Protein AF-A0A0C2Z8R0-F1 (afdb_monomer)

Structure (mmCIF, N/CA/C/O backbone):
data_AF-A0A0C2Z8R0-F1
#
_entry.id   AF-A0A0C2Z8R0-F1
#
loop_
_atom_site.group_PDB
_atom_site.id
_atom_site.type_symbol
_atom_site.label_atom_id
_atom_site.label_alt_id
_atom_site.label_comp_id
_atom_site.label_asym_id
_atom_site.label_entity_id
_atom_site.label_seq_id
_atom_site.pdbx_PDB_ins_code
_atom_site.Cartn_x
_atom_site.Cartn_y
_atom_site.Cartn_z
_atom_site.occupancy
_atom_site.B_iso_or_equiv
_atom_site.auth_seq_id
_atom_site.auth_comp_id
_atom_site.auth_asym_id
_atom_site.auth_atom_id
_atom_site.pdbx_PDB_model_num
ATOM 1 N N . MET A 1 1 ? -1.001 1.934 20.196 1.00 50.97 1 MET A N 1
ATOM 2 C CA . MET A 1 1 ? -0.716 0.865 19.204 1.00 50.97 1 MET A CA 1
ATOM 3 C C . MET A 1 1 ? -1.867 -0.130 19.032 1.00 50.97 1 MET A C 1
ATOM 5 O O . MET A 1 1 ? -2.121 -0.526 17.905 1.00 50.97 1 MET A O 1
ATOM 9 N N . THR A 1 2 ? -2.599 -0.514 20.084 1.00 59.44 2 THR A N 1
ATOM 10 C CA . THR A 1 2 ? -3.701 -1.502 20.009 1.00 59.44 2 THR A CA 1
ATOM 11 C C . THR A 1 2 ? -4.915 -1.050 19.186 1.00 59.44 2 THR A C 1
ATOM 13 O O . THR A 1 2 ? -5.469 -1.853 18.444 1.00 59.44 2 THR A O 1
ATOM 16 N N . GLN A 1 3 ? -5.297 0.230 19.249 1.00 72.69 3 GLN A N 1
ATOM 17 C CA . GLN A 1 3 ? -6.465 0.750 18.520 1.00 72.69 3 GLN A CA 1
ATOM 18 C C . GLN A 1 3 ? -6.286 0.706 16.990 1.00 72.69 3 GLN A C 1
ATOM 20 O O . GLN A 1 3 ? -7.179 0.262 16.275 1.00 72.69 3 GLN A O 1
ATOM 25 N N . THR A 1 4 ? -5.105 1.077 16.485 1.00 79.44 4 THR A N 1
ATOM 26 C CA . THR A 1 4 ? -4.772 1.027 15.049 1.00 79.44 4 THR A CA 1
ATOM 27 C C . THR A 1 4 ? -4.780 -0.404 14.507 1.00 79.44 4 THR A C 1
ATOM 29 O O . THR A 1 4 ? -5.304 -0.654 13.425 1.00 79.44 4 THR A O 1
ATOM 32 N N . LEU A 1 5 ? -4.251 -1.362 15.281 1.00 85.06 5 LEU A N 1
ATOM 33 C CA . LEU A 1 5 ? -4.310 -2.785 14.931 1.00 85.06 5 LEU A CA 1
ATOM 34 C C . LEU A 1 5 ? -5.747 -3.331 14.944 1.00 85.06 5 LEU A C 1
ATOM 36 O O . LEU A 1 5 ? -6.076 -4.207 14.152 1.00 85.06 5 LEU A O 1
ATOM 40 N N . GLY A 1 6 ? -6.620 -2.811 15.808 1.00 88.44 6 GLY A N 1
ATOM 41 C CA . GLY A 1 6 ? -8.049 -3.128 15.774 1.00 88.44 6 GLY A CA 1
ATOM 42 C C . GLY A 1 6 ? -8.699 -2.688 14.461 1.00 88.44 6 GLY A C 1
ATOM 43 O O . GLY A 1 6 ? -9.315 -3.504 13.779 1.00 88.44 6 GLY A O 1
ATOM 44 N N . HIS A 1 7 ? -8.484 -1.433 14.060 1.00 87.88 7 HIS A N 1
ATOM 45 C CA . HIS A 1 7 ? -9.043 -0.899 12.815 1.00 87.88 7 HIS A CA 1
ATOM 46 C C . HIS A 1 7 ? -8.516 -1.590 11.559 1.00 87.88 7 HIS A C 1
ATOM 48 O O . HIS A 1 7 ? -9.292 -1.854 10.645 1.00 87.88 7 HIS A O 1
ATOM 54 N N . ILE A 1 8 ? -7.225 -1.932 11.488 1.00 90.56 8 ILE A N 1
ATOM 55 C CA . ILE A 1 8 ? -6.726 -2.640 10.303 1.00 90.56 8 ILE A CA 1
ATOM 56 C C . ILE A 1 8 ? -7.351 -4.037 10.182 1.00 90.56 8 ILE A C 1
ATOM 58 O O . ILE A 1 8 ? -7.710 -4.446 9.082 1.00 90.56 8 ILE A O 1
ATOM 62 N N . ARG A 1 9 ? -7.559 -4.745 11.302 1.00 92.44 9 ARG A N 1
ATOM 63 C CA . ARG A 1 9 ? -8.247 -6.049 11.322 1.00 92.44 9 ARG A CA 1
ATOM 64 C C . ARG A 1 9 ? -9.711 -5.923 10.915 1.00 92.44 9 ARG A C 1
ATOM 66 O O . ARG A 1 9 ? -10.205 -6.751 10.156 1.00 92.44 9 ARG A O 1
ATOM 73 N N . GLU A 1 10 ? -10.390 -4.881 11.381 1.00 92.56 10 GLU A N 1
ATOM 74 C CA . GLU A 1 10 ? -11.762 -4.563 10.982 1.00 92.56 10 GLU A CA 1
ATOM 75 C C . GLU A 1 10 ? -11.862 -4.333 9.468 1.00 92.56 10 GLU A C 1
ATOM 77 O O . GLU A 1 10 ? -12.687 -4.953 8.797 1.00 92.56 10 GLU A O 1
ATOM 82 N N . VAL A 1 11 ? -10.961 -3.524 8.906 1.00 93.06 11 VAL A N 1
ATOM 83 C CA . VAL A 1 11 ? -10.893 -3.278 7.461 1.00 93.06 11 VAL A CA 1
ATOM 84 C C . VAL A 1 11 ? -10.591 -4.564 6.690 1.00 93.06 11 VAL A C 1
ATOM 86 O O . VAL A 1 11 ? -11.245 -4.824 5.681 1.00 93.06 11 VAL A O 1
ATOM 89 N N . ILE A 1 12 ? -9.670 -5.411 7.165 1.00 92.69 12 ILE A N 1
ATOM 90 C CA . ILE A 1 12 ? -9.383 -6.716 6.544 1.00 92.69 12 ILE A CA 1
ATOM 91 C C . ILE A 1 12 ? -10.628 -7.612 6.527 1.00 92.69 12 ILE A C 1
ATOM 93 O O . ILE A 1 12 ? -10.909 -8.250 5.515 1.00 92.69 12 ILE A O 1
ATOM 97 N N . CYS A 1 13 ? -11.389 -7.651 7.622 1.00 91.75 13 CYS A N 1
ATOM 98 C CA . CYS A 1 13 ? -12.593 -8.473 7.735 1.00 91.75 13 CYS A CA 1
ATOM 99 C C . CYS A 1 13 ? -13.759 -7.972 6.873 1.00 91.75 13 CYS A C 1
ATOM 101 O O . CYS A 1 13 ? -14.509 -8.796 6.352 1.00 91.75 13 CYS A O 1
ATOM 103 N N . ASN A 1 14 ? -13.904 -6.653 6.725 1.00 92.56 14 ASN A N 1
ATOM 104 C CA . ASN A 1 14 ? -15.041 -6.028 6.043 1.00 92.56 14 ASN A CA 1
ATOM 105 C C . ASN A 1 14 ? -14.791 -5.755 4.549 1.00 92.56 14 ASN A C 1
ATOM 107 O O . ASN A 1 14 ? -15.734 -5.497 3.801 1.00 92.56 14 ASN A O 1
ATOM 111 N N . THR A 1 15 ? -13.539 -5.817 4.085 1.00 91.56 15 THR A N 1
ATOM 112 C CA . THR A 1 15 ? -13.207 -5.608 2.670 1.00 91.56 15 THR A CA 1
ATOM 113 C C . THR A 1 15 ? -13.468 -6.878 1.868 1.00 91.56 15 THR A C 1
ATOM 115 O O . THR A 1 15 ? -12.802 -7.897 2.048 1.00 91.56 15 THR A O 1
ATOM 118 N N . SER A 1 16 ? -14.409 -6.805 0.927 1.00 90.38 16 SER A N 1
ATOM 119 C CA . SER A 1 16 ? -14.619 -7.868 -0.058 1.00 90.38 16 SER A CA 1
ATOM 120 C C . SER A 1 16 ? -13.536 -7.811 -1.132 1.00 90.38 16 SER A C 1
ATOM 122 O O . SER A 1 16 ? -13.328 -6.768 -1.750 1.00 90.38 16 SER A O 1
ATOM 124 N N . THR A 1 17 ? -12.859 -8.932 -1.374 1.00 89.62 17 THR A N 1
ATOM 125 C CA . THR A 1 17 ? -11.798 -9.029 -2.380 1.00 89.62 17 THR A CA 1
ATOM 126 C C . THR A 1 17 ? -12.167 -10.026 -3.479 1.00 89.62 17 THR A C 1
ATOM 128 O O . THR A 1 17 ? -12.846 -11.018 -3.207 1.00 89.62 17 THR A O 1
ATOM 131 N N . PRO A 1 18 ? -11.711 -9.816 -4.725 1.00 89.56 18 PRO A N 1
ATOM 132 C CA . PRO A 1 18 ? -11.842 -10.816 -5.782 1.00 89.56 18 PRO A CA 1
ATOM 133 C C . PRO A 1 18 ? -11.145 -12.135 -5.420 1.00 89.56 18 PRO A C 1
ATOM 135 O O . PRO A 1 18 ? -10.191 -12.142 -4.646 1.00 89.56 18 PRO A O 1
ATOM 138 N N . SER A 1 19 ? -11.550 -13.246 -6.041 1.00 87.81 19 SER A N 1
ATOM 139 C CA . SER A 1 19 ? -10.983 -14.581 -5.769 1.00 87.81 19 SER A CA 1
ATOM 140 C C . SER A 1 19 ? -9.490 -14.715 -6.091 1.00 87.81 19 SER A C 1
ATOM 142 O O . SER A 1 19 ? -8.804 -15.542 -5.500 1.00 87.81 19 SER A O 1
ATOM 144 N N . TRP A 1 20 ? -8.979 -13.905 -7.019 1.00 85.31 20 TRP A N 1
ATOM 145 C CA . TRP A 1 20 ? -7.565 -13.862 -7.400 1.00 85.31 20 TRP A CA 1
ATOM 146 C C . TRP A 1 20 ? -6.714 -12.977 -6.481 1.00 85.31 20 TRP A C 1
ATOM 148 O O . TRP A 1 20 ? -5.494 -12.914 -6.639 1.00 85.31 20 TRP A O 1
ATOM 158 N N . PHE A 1 21 ? -7.340 -12.248 -5.556 1.00 84.38 21 PHE A N 1
ATOM 159 C CA . PHE A 1 21 ? -6.640 -11.362 -4.644 1.00 84.38 21 PHE A CA 1
ATOM 160 C C . PHE A 1 21 ? -6.197 -12.135 -3.401 1.00 84.38 21 PHE A C 1
ATOM 162 O O . PHE A 1 21 ? -6.998 -12.800 -2.746 1.00 84.38 21 PHE A O 1
ATOM 169 N N . MET A 1 22 ? -4.907 -12.047 -3.079 1.00 79.00 22 MET A N 1
ATOM 170 C CA . MET A 1 22 ? -4.324 -12.773 -1.952 1.00 79.00 22 MET A CA 1
ATOM 171 C C . MET A 1 22 ? -4.904 -12.278 -0.626 1.00 79.00 22 MET A C 1
ATOM 173 O O . MET A 1 22 ? -4.915 -11.075 -0.355 1.00 79.00 22 MET A O 1
ATOM 177 N N . SER A 1 23 ? -5.371 -13.221 0.192 1.00 76.94 23 SER A N 1
ATOM 178 C CA . SER A 1 23 ? -5.956 -12.937 1.500 1.00 76.94 23 SER A CA 1
ATOM 179 C C . SER A 1 23 ? -4.864 -12.623 2.519 1.00 76.94 23 SER A C 1
ATOM 181 O O . SER A 1 23 ? -3.875 -13.342 2.612 1.00 76.94 23 SER A O 1
ATOM 183 N N . VAL A 1 24 ? -5.057 -11.553 3.288 1.00 86.81 24 VAL A N 1
ATOM 184 C CA . VAL A 1 24 ? -4.230 -11.224 4.455 1.00 86.81 24 VAL A CA 1
ATOM 185 C C . VAL A 1 24 ? -4.872 -11.850 5.701 1.00 86.81 24 VAL A C 1
ATOM 187 O O . VAL A 1 24 ? -6.103 -11.817 5.817 1.00 86.81 24 VAL A O 1
ATOM 190 N N . PRO A 1 25 ? -4.092 -12.388 6.661 1.00 88.88 25 PRO A N 1
ATOM 191 C CA . PRO A 1 25 ? -4.639 -12.940 7.897 1.00 88.88 25 PRO A CA 1
ATOM 192 C C . PRO A 1 25 ? -5.544 -11.944 8.635 1.00 88.88 25 PRO A C 1
ATOM 194 O O . PRO A 1 25 ? -5.134 -10.833 8.974 1.00 88.88 25 PRO A O 1
ATOM 197 N N . LYS A 1 26 ? -6.780 -12.357 8.941 1.00 89.19 26 LYS A N 1
ATOM 198 C CA . LYS A 1 26 ? -7.769 -11.524 9.658 1.00 89.19 26 LYS A CA 1
ATOM 199 C C . LYS A 1 26 ? -7.316 -11.138 11.068 1.00 89.19 26 LYS A C 1
ATOM 201 O O . LYS A 1 26 ? -7.692 -10.092 11.584 1.00 89.19 26 LYS A O 1
ATOM 206 N N . ASN A 1 27 ? -6.482 -11.970 11.682 1.00 87.62 27 ASN A N 1
ATOM 207 C CA . ASN A 1 27 ? -5.839 -11.732 12.970 1.00 87.62 27 ASN A CA 1
ATOM 208 C C . ASN A 1 27 ? -4.457 -11.067 12.820 1.00 87.62 27 ASN A C 1
ATOM 210 O O . ASN A 1 27 ? -3.587 -11.279 13.659 1.00 87.62 27 ASN A O 1
ATOM 214 N N . PHE A 1 28 ? -4.242 -10.263 11.771 1.00 87.88 28 PHE A N 1
ATOM 215 C CA . PHE A 1 28 ? -2.988 -9.551 11.500 1.00 87.88 28 PHE A CA 1
ATOM 216 C C . PHE A 1 28 ? -2.319 -8.991 12.770 1.00 87.88 28 PHE A C 1
ATOM 218 O O . PHE A 1 28 ? -2.957 -8.305 13.575 1.00 87.88 28 PHE A O 1
ATOM 225 N N . GLY A 1 29 ? -1.030 -9.283 12.960 1.00 84.75 29 GLY A N 1
ATOM 226 C CA . GLY A 1 29 ? -0.251 -8.847 14.125 1.00 84.75 29 GLY A CA 1
ATOM 227 C C . GLY A 1 29 ? -0.446 -9.687 15.395 1.00 84.75 29 GLY A C 1
ATOM 228 O O . GLY A 1 29 ? 0.122 -9.348 16.427 1.00 84.75 29 GLY A O 1
ATOM 229 N N . ASP A 1 30 ? -1.250 -10.751 15.348 1.00 86.44 30 ASP A N 1
ATOM 230 C CA . ASP A 1 30 ? -1.279 -11.794 16.378 1.00 86.44 30 ASP A CA 1
ATOM 231 C C . ASP A 1 30 ? -0.162 -12.819 16.118 1.00 86.44 30 ASP A C 1
ATOM 233 O O . ASP A 1 30 ? 0.125 -13.148 14.967 1.00 86.44 30 ASP A O 1
ATOM 237 N N . GLN A 1 31 ? 0.439 -13.370 17.174 1.00 83.81 31 GLN A N 1
ATOM 238 C CA . GLN A 1 31 ? 1.424 -14.447 17.064 1.00 83.81 31 GLN A CA 1
ATOM 239 C C . GLN A 1 31 ? 0.843 -15.662 16.321 1.00 83.81 31 GLN A C 1
ATOM 241 O O . GLN A 1 31 ? 1.549 -16.310 15.547 1.00 83.81 31 GLN A O 1
ATOM 246 N N . ALA A 1 32 ? -0.457 -15.931 16.491 1.00 85.00 32 ALA A N 1
ATOM 247 C CA . ALA A 1 32 ? -1.158 -17.008 15.793 1.00 85.00 32 ALA A CA 1
ATOM 248 C C . ALA A 1 32 ? -1.300 -16.783 14.273 1.00 85.00 32 ALA A C 1
ATOM 250 O O . ALA A 1 32 ? -1.577 -17.733 13.545 1.00 85.00 32 ALA A O 1
ATOM 251 N N . ALA A 1 33 ? -1.125 -15.552 13.774 1.00 82.38 33 ALA A N 1
ATOM 252 C CA . ALA A 1 33 ? -1.174 -15.248 12.340 1.00 82.38 33 ALA A CA 1
ATOM 253 C C . ALA A 1 33 ? 0.091 -15.705 11.589 1.00 82.38 33 ALA A C 1
ATOM 255 O O . ALA A 1 33 ? 0.092 -15.749 10.360 1.00 82.38 33 ALA A O 1
ATOM 256 N N . GLY A 1 34 ? 1.160 -16.055 12.314 1.00 84.62 34 GLY A N 1
ATOM 257 C CA . GLY A 1 34 ? 2.442 -16.422 11.725 1.00 84.62 34 GLY A CA 1
ATOM 258 C C . GLY A 1 34 ? 3.160 -15.239 11.065 1.00 84.62 34 GLY A C 1
ATOM 259 O O . GLY A 1 34 ? 2.920 -14.072 11.381 1.00 84.62 34 GLY A O 1
ATOM 260 N N . THR A 1 35 ? 4.095 -15.543 10.163 1.00 86.19 35 THR A N 1
ATOM 261 C CA . THR A 1 35 ? 4.889 -14.534 9.448 1.00 86.19 35 THR A CA 1
ATOM 262 C C . THR A 1 35 ? 4.199 -14.100 8.159 1.00 86.19 35 THR A C 1
ATOM 264 O O . THR A 1 35 ? 3.891 -14.934 7.311 1.00 86.19 35 THR A O 1
ATOM 267 N N . ILE A 1 36 ? 4.043 -12.7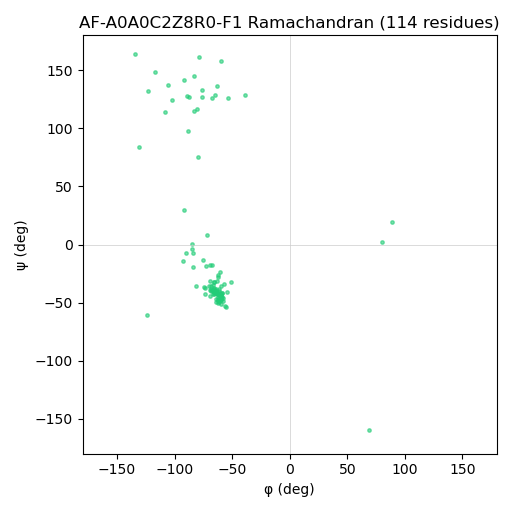85 7.990 1.00 87.25 36 ILE A N 1
ATOM 268 C CA . ILE A 1 36 ? 3.499 -12.167 6.776 1.00 87.25 36 ILE A CA 1
ATOM 269 C C . ILE A 1 36 ? 4.470 -12.372 5.604 1.00 87.25 36 ILE A C 1
ATOM 271 O O . ILE A 1 36 ? 5.645 -11.995 5.681 1.00 87.25 36 ILE A O 1
ATOM 275 N N . LYS A 1 37 ? 3.971 -12.931 4.503 1.00 87.44 37 LYS A N 1
ATOM 276 C CA . LYS A 1 37 ? 4.710 -13.119 3.250 1.00 87.44 37 LYS A CA 1
ATOM 277 C C . LYS A 1 37 ? 4.792 -11.821 2.446 1.00 87.44 37 LYS A C 1
ATOM 279 O O . LYS A 1 37 ? 4.033 -10.880 2.648 1.00 87.44 37 LYS A O 1
ATOM 284 N N . ALA A 1 38 ? 5.733 -11.751 1.507 1.00 84.88 38 ALA A N 1
ATOM 285 C CA . ALA A 1 38 ? 5.978 -10.534 0.727 1.00 84.88 38 ALA A CA 1
ATOM 286 C C . ALA A 1 38 ? 4.753 -10.064 -0.084 1.00 84.88 38 ALA A C 1
ATOM 288 O O . ALA A 1 38 ? 4.511 -8.866 -0.229 1.00 84.88 38 ALA A O 1
ATOM 289 N N . ASP A 1 39 ? 3.962 -10.996 -0.608 1.00 84.56 39 ASP A N 1
ATOM 290 C CA . ASP A 1 39 ? 2.730 -10.701 -1.333 1.00 84.56 39 ASP A CA 1
ATOM 291 C C . ASP A 1 39 ? 1.596 -10.242 -0.404 1.00 84.56 39 ASP A C 1
ATOM 293 O O . ASP A 1 39 ? 0.870 -9.314 -0.758 1.00 84.56 39 ASP A O 1
ATOM 297 N N . GLU A 1 40 ? 1.494 -10.818 0.796 1.00 89.31 40 GLU A N 1
ATOM 298 C CA . GLU A 1 40 ? 0.587 -10.360 1.854 1.00 89.31 40 GLU A CA 1
ATOM 299 C C . GLU A 1 40 ? 0.957 -8.946 2.325 1.00 89.31 40 GL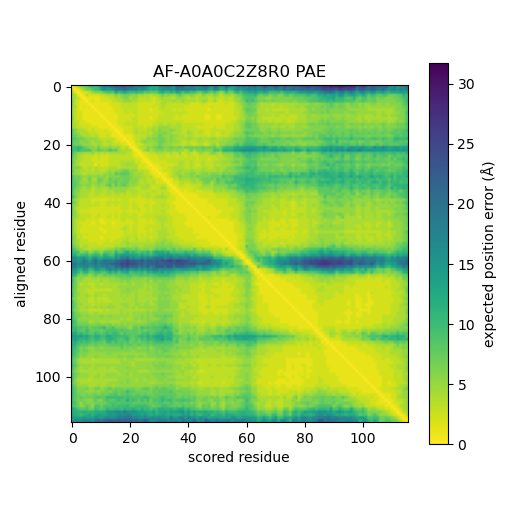U A C 1
ATOM 301 O O . GLU A 1 40 ? 0.074 -8.101 2.463 1.00 89.31 40 GLU A O 1
ATOM 306 N N . TRP A 1 41 ? 2.253 -8.638 2.477 1.00 86.38 41 TRP A N 1
ATOM 307 C CA . TRP A 1 41 ? 2.739 -7.278 2.745 1.00 86.38 41 TRP A CA 1
ATOM 308 C C . TRP A 1 41 ? 2.323 -6.301 1.653 1.00 86.38 41 TRP A C 1
ATOM 310 O O . TRP A 1 41 ? 1.843 -5.205 1.945 1.00 86.38 41 TRP A O 1
ATOM 320 N N . ARG A 1 42 ? 2.471 -6.697 0.385 1.00 85.38 42 ARG A N 1
ATOM 321 C CA . ARG A 1 42 ? 2.049 -5.871 -0.746 1.00 85.38 42 ARG A CA 1
ATOM 322 C C . ARG A 1 42 ? 0.545 -5.607 -0.692 1.00 85.38 42 ARG A C 1
ATOM 324 O O . ARG A 1 42 ? 0.143 -4.454 -0.829 1.00 85.38 42 ARG A O 1
ATOM 331 N N . SER A 1 43 ? -0.283 -6.628 -0.470 1.00 89.31 43 SER A N 1
ATOM 332 C CA . SER A 1 43 ? -1.737 -6.463 -0.320 1.00 89.31 43 SER A CA 1
ATOM 333 C C . 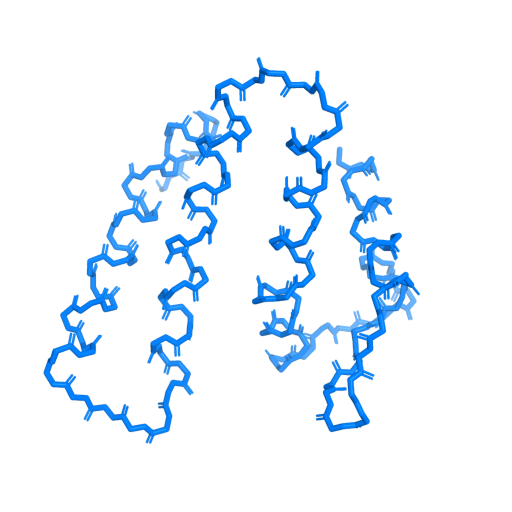SER A 1 43 ? -2.094 -5.555 0.861 1.00 89.31 43 SER A C 1
ATOM 335 O O . SER A 1 43 ? -2.903 -4.640 0.712 1.00 89.31 43 SER A O 1
ATOM 337 N N . LEU A 1 44 ? -1.451 -5.754 2.014 1.00 89.38 44 LEU A N 1
ATOM 338 C CA . LEU A 1 44 ? -1.632 -4.933 3.210 1.00 89.38 44 LEU A CA 1
ATOM 339 C C . LEU A 1 44 ? -1.361 -3.452 2.930 1.00 89.38 44 LEU A C 1
ATOM 341 O O . LEU A 1 44 ? -2.219 -2.611 3.191 1.00 89.38 44 LEU A O 1
ATOM 345 N N . ILE A 1 45 ? -0.197 -3.147 2.355 1.00 86.62 45 ILE A N 1
ATOM 346 C CA . ILE A 1 45 ? 0.247 -1.773 2.104 1.00 86.62 45 ILE A CA 1
ATOM 347 C C . ILE A 1 45 ? -0.593 -1.102 1.019 1.00 86.62 45 ILE A C 1
ATOM 349 O O . ILE A 1 45 ? -0.996 0.042 1.186 1.00 86.62 45 ILE A O 1
ATOM 353 N N . THR A 1 46 ? -0.870 -1.795 -0.086 1.00 87.88 46 THR A N 1
ATOM 354 C CA . THR A 1 46 ? -1.509 -1.180 -1.262 1.00 87.88 46 THR A CA 1
ATOM 355 C C . THR A 1 46 ? -3.033 -1.098 -1.191 1.00 87.88 46 THR A C 1
ATOM 357 O O . THR A 1 46 ? -3.613 -0.302 -1.923 1.00 87.88 46 THR A O 1
ATOM 360 N N . VAL A 1 47 ? -3.688 -1.891 -0.333 1.00 89.81 47 VAL A N 1
ATOM 361 C CA . VAL A 1 47 ? -5.160 -1.963 -0.266 1.00 89.81 47 VAL A CA 1
ATOM 362 C C . VAL A 1 47 ? -5.675 -1.657 1.135 1.00 89.81 47 VAL A C 1
ATOM 364 O O . VAL A 1 47 ? -6.404 -0.688 1.325 1.00 89.81 47 VAL A O 1
ATOM 367 N N . TYR A 1 48 ? -5.291 -2.447 2.136 1.00 91.94 48 TYR A N 1
ATOM 368 C CA . TYR A 1 48 ? -5.928 -2.369 3.454 1.00 91.94 48 TYR A CA 1
ATOM 369 C C . TYR A 1 48 ? -5.519 -1.120 4.251 1.00 91.94 48 TYR A C 1
ATOM 371 O O . TYR A 1 48 ? -6.377 -0.462 4.840 1.00 91.94 48 TYR A O 1
ATOM 379 N N . ILE A 1 49 ? -4.233 -0.751 4.243 1.00 89.69 49 ILE A N 1
ATOM 380 C CA . ILE A 1 49 ? -3.739 0.460 4.918 1.00 89.69 49 ILE A CA 1
ATOM 381 C C . ILE A 1 49 ? -4.400 1.741 4.373 1.00 89.69 49 ILE A C 1
ATOM 383 O O . ILE A 1 49 ? -4.919 2.508 5.187 1.00 89.69 49 ILE A O 1
ATOM 387 N N . PRO A 1 50 ? -4.447 2.006 3.052 1.00 89.75 50 PRO A N 1
ATOM 388 C CA . PRO A 1 50 ? -5.096 3.213 2.544 1.00 89.75 50 PRO A CA 1
ATOM 389 C C . PRO A 1 50 ? -6.604 3.238 2.827 1.00 89.75 50 PRO A C 1
ATOM 391 O O . PRO A 1 50 ? -7.107 4.288 3.216 1.00 89.75 50 PRO A O 1
ATOM 394 N N . ILE A 1 51 ? -7.321 2.107 2.737 1.00 91.00 51 ILE A N 1
ATOM 395 C CA . ILE A 1 51 ? -8.750 2.047 3.113 1.00 91.00 51 ILE A CA 1
ATOM 396 C C . ILE A 1 51 ? -8.943 2.432 4.585 1.00 91.00 51 ILE A C 1
ATOM 398 O O . ILE A 1 51 ? -9.815 3.242 4.904 1.00 91.00 51 ILE A O 1
ATOM 402 N N . MET A 1 52 ? -8.113 1.896 5.482 1.00 90.69 52 MET A N 1
ATOM 403 C CA . MET A 1 52 ? -8.143 2.236 6.905 1.00 90.69 52 MET A CA 1
ATOM 404 C C . MET A 1 52 ? -7.867 3.728 7.139 1.00 90.69 52 MET A C 1
ATOM 406 O O . MET A 1 52 ? -8.614 4.372 7.873 1.00 90.69 52 MET A O 1
ATOM 410 N N . LEU A 1 53 ? -6.831 4.296 6.513 1.00 88.31 53 LEU A N 1
ATOM 411 C CA . LEU A 1 53 ? -6.490 5.716 6.672 1.00 88.31 53 LEU A CA 1
ATOM 412 C C . LEU A 1 53 ? -7.594 6.640 6.142 1.00 88.31 53 LEU A C 1
ATOM 414 O O . LEU A 1 53 ? -7.928 7.626 6.795 1.00 88.31 53 LEU A O 1
ATOM 418 N N . ILE A 1 54 ? -8.189 6.307 4.993 1.00 88.69 54 ILE A N 1
ATOM 419 C CA . ILE A 1 54 ? -9.314 7.055 4.417 1.00 88.69 54 ILE A CA 1
ATOM 420 C C . ILE A 1 54 ? -10.543 6.964 5.326 1.00 88.69 54 ILE A C 1
ATOM 422 O O . ILE A 1 54 ? -11.203 7.974 5.552 1.00 88.69 54 ILE A O 1
ATOM 426 N N . SER A 1 55 ? -10.826 5.785 5.886 1.00 87.62 55 SER A N 1
ATOM 427 C CA . SER A 1 55 ? -11.942 5.590 6.823 1.00 87.62 55 SER A CA 1
ATOM 428 C C . SER A 1 55 ? -11.755 6.422 8.093 1.00 87.62 55 SER A C 1
ATOM 430 O O . SER A 1 55 ? -12.696 7.061 8.556 1.00 87.62 55 SER A O 1
ATOM 432 N N . LEU A 1 56 ? -10.525 6.481 8.615 1.00 83.88 56 LEU A N 1
ATOM 433 C CA . LEU A 1 56 ? -10.191 7.287 9.788 1.00 83.88 56 LEU A CA 1
ATOM 434 C C . LEU A 1 56 ? -10.299 8.792 9.504 1.00 83.88 56 LEU A C 1
ATOM 436 O O . LEU A 1 56 ? -10.786 9.534 10.350 1.00 83.88 56 LEU A O 1
ATOM 440 N N . TRP A 1 57 ? -9.887 9.237 8.314 1.00 80.75 57 TRP A N 1
ATOM 441 C CA . TRP A 1 57 ? -10.026 10.631 7.885 1.00 80.75 57 TRP A CA 1
ATOM 442 C C . TRP A 1 57 ? -11.493 11.034 7.650 1.00 80.75 57 TRP A C 1
ATOM 444 O O . TRP A 1 57 ? -11.908 12.126 8.034 1.00 80.75 57 TRP A O 1
ATOM 454 N N . GLY A 1 58 ? -12.296 10.149 7.051 1.00 77.12 58 GLY A N 1
ATOM 455 C CA . GLY A 1 58 ? -13.712 10.383 6.751 1.00 77.12 58 GLY A CA 1
ATOM 456 C C . GLY A 1 58 ? -14.639 10.353 7.973 1.00 77.12 58 GLY A C 1
ATOM 457 O O . GLY A 1 58 ? -15.730 10.914 7.914 1.00 77.12 58 GLY A O 1
ATOM 458 N N . ALA A 1 59 ? -14.205 9.766 9.093 1.00 75.31 59 ALA A N 1
ATOM 459 C CA . ALA A 1 59 ? -14.976 9.665 10.338 1.00 75.31 59 ALA A CA 1
ATOM 460 C C . ALA A 1 59 ? -15.134 10.997 11.108 1.00 75.31 59 ALA A C 1
ATOM 462 O O . ALA A 1 59 ? -15.652 11.009 12.224 1.00 75.31 59 ALA A O 1
ATOM 463 N N . GLY A 1 60 ? -14.721 12.126 10.523 1.00 62.25 60 GLY A N 1
ATOM 464 C CA . GLY A 1 60 ? -14.998 13.457 11.064 1.00 62.25 60 GLY A CA 1
ATOM 465 C C . GLY A 1 60 ? -13.961 13.982 12.053 1.00 62.25 60 GLY A C 1
ATOM 466 O O . GLY A 1 60 ? -14.264 14.917 12.785 1.00 62.25 60 GLY A O 1
ATOM 467 N N . THR A 1 61 ? -12.744 13.434 12.073 1.00 57.50 61 THR A N 1
ATOM 468 C CA . THR A 1 61 ? -11.580 14.046 12.730 1.00 57.50 61 THR A CA 1
ATOM 469 C C . THR A 1 61 ? -10.884 14.979 11.729 1.00 57.50 61 THR A C 1
ATOM 471 O O . THR A 1 61 ? -10.095 14.523 10.897 1.00 57.50 61 THR A O 1
ATOM 474 N N . PRO A 1 62 ? -11.134 16.306 11.751 1.00 54.28 62 PRO A N 1
ATOM 475 C CA . PRO A 1 62 ? -10.447 17.244 10.880 1.00 54.28 62 PRO A CA 1
ATOM 476 C C . PRO A 1 62 ? -9.078 17.505 11.504 1.00 54.28 62 PRO A C 1
ATOM 478 O O . PRO A 1 62 ? -8.840 18.522 12.148 1.00 54.28 62 PRO A O 1
ATOM 481 N N . GLN A 1 63 ? -8.184 16.534 11.367 1.00 64.88 63 GLN A N 1
ATOM 482 C CA . GLN A 1 63 ? -6.823 16.642 11.851 1.00 64.88 63 GLN A CA 1
ATOM 483 C C . GLN A 1 63 ? -5.917 16.782 10.633 1.00 64.88 63 GLN A C 1
ATOM 485 O O . GLN A 1 63 ? -5.815 15.866 9.813 1.00 64.88 63 GLN A O 1
ATOM 490 N N . ALA A 1 64 ? -5.282 17.948 10.489 1.00 65.25 64 ALA A N 1
ATOM 491 C CA . ALA A 1 64 ? -4.300 18.200 9.433 1.00 65.25 64 ALA A CA 1
ATOM 492 C C . ALA A 1 64 ? -3.228 17.090 9.388 1.00 65.25 64 ALA A C 1
ATOM 494 O O . ALA A 1 64 ? -2.799 16.683 8.307 1.00 65.25 64 ALA A O 1
ATOM 495 N N . ASP A 1 65 ? -2.907 16.526 10.555 1.00 78.88 65 ASP A N 1
ATOM 496 C CA . ASP A 1 65 ? -1.974 15.416 10.734 1.00 78.88 65 ASP A CA 1
ATOM 497 C C . ASP A 1 65 ? -2.417 14.139 10.001 1.00 78.88 65 ASP A C 1
ATOM 499 O O . ASP A 1 65 ? -1.592 13.481 9.375 1.00 78.88 65 ASP A O 1
ATOM 503 N N . LEU A 1 66 ? -3.714 13.798 9.994 1.00 80.69 66 LEU A N 1
ATOM 504 C CA . LEU A 1 66 ? -4.215 12.598 9.305 1.00 80.69 66 LEU A CA 1
ATOM 505 C C . LEU A 1 66 ? -4.121 12.730 7.788 1.00 80.69 66 LEU A C 1
ATOM 507 O O . LEU A 1 66 ? -3.754 11.774 7.107 1.00 80.69 66 LEU A O 1
ATOM 511 N N . LYS A 1 67 ? -4.405 13.922 7.254 1.00 84.25 67 LYS A N 1
ATOM 512 C CA . LYS A 1 67 ? -4.234 14.200 5.824 1.00 84.25 67 LYS A CA 1
ATOM 513 C C . LYS A 1 67 ? -2.759 14.125 5.426 1.00 84.25 67 LYS A C 1
ATOM 515 O O . LYS A 1 67 ? -2.443 13.589 4.367 1.00 84.25 67 LYS A O 1
ATOM 520 N N . LEU A 1 68 ? -1.860 14.627 6.275 1.00 87.62 68 LEU A N 1
ATOM 521 C CA . LEU A 1 68 ? -0.418 14.528 6.061 1.00 87.62 68 LEU A CA 1
ATOM 522 C C . LEU A 1 68 ? 0.054 13.063 6.083 1.00 87.62 68 LEU A C 1
ATOM 524 O O . LEU A 1 68 ? 0.752 12.641 5.163 1.00 87.62 68 LEU A O 1
ATOM 528 N N . ILE A 1 69 ? -0.380 12.275 7.075 1.00 88.69 69 ILE A N 1
ATOM 529 C CA . ILE A 1 69 ? -0.105 10.830 7.170 1.00 88.69 69 ILE A CA 1
ATOM 530 C C . ILE A 1 69 ? -0.622 10.099 5.928 1.00 88.69 69 ILE A C 1
ATOM 532 O O . ILE A 1 69 ? 0.100 9.287 5.348 1.00 88.69 69 ILE A O 1
ATOM 536 N N . LEU A 1 70 ? -1.853 10.390 5.496 1.00 89.44 70 LEU A N 1
ATOM 537 C CA . LEU A 1 70 ? -2.457 9.777 4.316 1.00 89.44 70 LEU A CA 1
ATOM 538 C C . LEU A 1 70 ? -1.658 10.103 3.051 1.00 89.44 70 LEU A C 1
ATOM 540 O O . LEU A 1 70 ? -1.299 9.184 2.323 1.00 89.44 70 LEU A O 1
ATOM 544 N N . ASN A 1 71 ? -1.322 11.374 2.819 1.00 91.19 71 ASN A N 1
ATOM 545 C CA . ASN A 1 71 ? -0.528 11.783 1.658 1.00 91.19 71 ASN A CA 1
ATOM 546 C C . ASN A 1 71 ? 0.846 11.100 1.649 1.00 91.19 71 ASN A C 1
ATOM 548 O O . ASN A 1 71 ? 1.232 10.511 0.643 1.00 91.19 71 ASN A O 1
ATOM 552 N N . ASN A 1 72 ? 1.538 11.094 2.790 1.00 92.69 72 ASN A N 1
ATOM 553 C CA . ASN A 1 72 ? 2.828 10.424 2.923 1.00 92.69 72 ASN A CA 1
ATOM 554 C C . ASN A 1 72 ? 2.718 8.910 2.667 1.00 92.69 72 ASN A C 1
ATOM 556 O O . ASN A 1 72 ? 3.5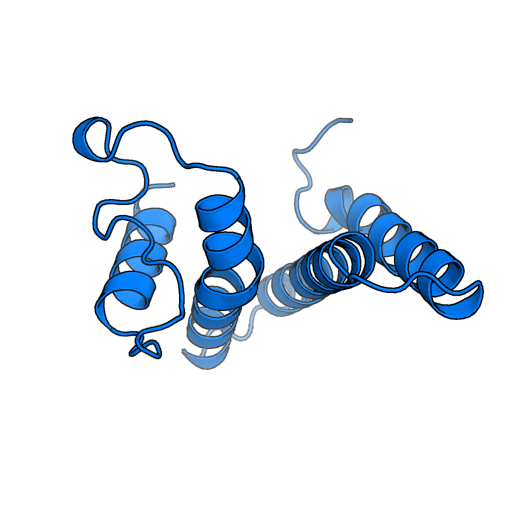79 8.304 2.034 1.00 92.69 72 ASN A O 1
ATOM 560 N N . THR A 1 73 ? 1.626 8.288 3.117 1.00 91.69 73 THR A N 1
ATOM 561 C CA . THR A 1 73 ? 1.368 6.866 2.860 1.00 91.69 73 THR A CA 1
ATOM 562 C C . THR A 1 73 ? 1.087 6.604 1.379 1.00 91.69 73 THR A C 1
ATOM 564 O O . THR A 1 73 ? 1.554 5.605 0.834 1.00 91.69 73 THR A O 1
ATOM 567 N N . MET A 1 74 ? 0.372 7.503 0.696 1.00 93.50 74 MET A N 1
ATOM 568 C CA . MET A 1 74 ? 0.107 7.396 -0.742 1.00 93.50 74 MET A CA 1
ATOM 569 C C . MET A 1 74 ? 1.380 7.532 -1.587 1.00 93.50 74 MET A C 1
ATOM 571 O O . MET A 1 74 ? 1.496 6.847 -2.606 1.00 93.50 74 MET A O 1
ATOM 575 N N . ASP A 1 75 ? 2.362 8.324 -1.147 1.00 94.50 75 ASP A N 1
ATOM 576 C CA . ASP A 1 75 ? 3.688 8.375 -1.777 1.00 94.50 75 ASP A CA 1
ATOM 577 C C . ASP A 1 75 ? 4.405 7.018 -1.685 1.00 94.50 75 ASP A C 1
ATOM 579 O O . ASP A 1 75 ? 4.907 6.508 -2.691 1.00 94.50 75 ASP A O 1
ATOM 583 N N . LEU A 1 76 ? 4.383 6.371 -0.512 1.00 92.56 76 LEU A N 1
ATOM 584 C CA . LEU A 1 76 ? 4.941 5.025 -0.335 1.00 92.56 76 LEU A CA 1
ATOM 585 C C . LEU A 1 76 ? 4.222 3.988 -1.209 1.00 92.56 76 LEU A C 1
ATOM 587 O O . LEU A 1 76 ? 4.875 3.192 -1.883 1.00 92.56 76 LEU A O 1
ATOM 591 N N . ILE A 1 77 ? 2.887 3.997 -1.225 1.00 92.38 77 ILE A N 1
ATOM 592 C CA . ILE A 1 77 ? 2.085 3.073 -2.043 1.00 92.38 77 ILE A CA 1
ATOM 593 C C . ILE A 1 77 ? 2.416 3.247 -3.525 1.00 92.38 77 ILE A C 1
ATOM 595 O O . ILE A 1 77 ? 2.596 2.256 -4.233 1.00 92.38 77 ILE A O 1
ATOM 599 N N . SER A 1 78 ? 2.541 4.492 -3.986 1.00 93.00 78 SER A N 1
ATOM 600 C CA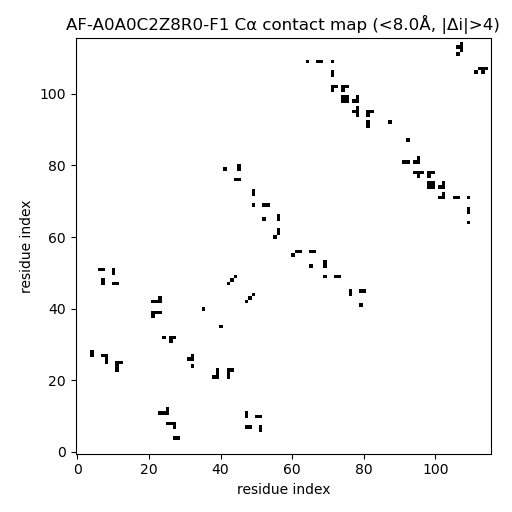 . SER A 1 78 ? 2.898 4.806 -5.371 1.00 93.00 78 SER A CA 1
ATOM 601 C C . SER A 1 78 ? 4.295 4.289 -5.715 1.00 93.00 78 SER A C 1
ATOM 603 O O . SER A 1 78 ? 4.478 3.661 -6.759 1.00 93.00 78 SER A O 1
ATOM 605 N N . ALA A 1 79 ? 5.266 4.458 -4.813 1.00 92.31 79 ALA A N 1
ATOM 606 C CA . ALA A 1 79 ? 6.602 3.894 -4.977 1.00 92.31 79 ALA A CA 1
ATOM 607 C C . ALA A 1 79 ? 6.566 2.355 -5.055 1.00 92.31 79 ALA A C 1
ATOM 609 O O . ALA A 1 79 ? 7.134 1.772 -5.978 1.00 92.31 79 ALA A O 1
ATOM 610 N N . VAL A 1 80 ? 5.851 1.682 -4.148 1.00 88.75 80 VAL A N 1
ATOM 611 C CA . VAL A 1 80 ? 5.705 0.214 -4.156 1.00 88.75 80 VAL A CA 1
ATOM 612 C C . VAL A 1 80 ? 5.036 -0.266 -5.444 1.00 88.75 80 VAL A C 1
ATOM 614 O O . VAL A 1 80 ? 5.508 -1.212 -6.071 1.00 88.75 80 VAL A O 1
ATOM 617 N N . TYR A 1 81 ? 3.968 0.401 -5.882 1.00 89.75 81 TYR A N 1
ATOM 618 C CA . TYR A 1 81 ? 3.267 0.065 -7.118 1.00 89.75 81 TYR A CA 1
ATOM 619 C C . TYR A 1 81 ? 4.186 0.165 -8.344 1.00 89.75 81 TYR A C 1
ATOM 621 O O . TYR A 1 81 ? 4.222 -0.750 -9.169 1.00 89.75 81 TYR A O 1
ATOM 629 N N . LEU A 1 82 ? 4.971 1.242 -8.439 1.00 91.75 82 LEU A N 1
ATOM 630 C CA . LEU A 1 82 ? 5.933 1.438 -9.523 1.00 91.75 82 LEU A CA 1
ATOM 631 C C . LEU A 1 82 ? 7.068 0.407 -9.478 1.00 91.75 82 LEU A C 1
ATOM 633 O O . LEU A 1 82 ? 7.428 -0.135 -10.522 1.00 91.75 82 LEU A O 1
ATOM 637 N N . ALA A 1 83 ? 7.588 0.085 -8.292 1.00 88.88 83 ALA A N 1
ATOM 638 C CA . ALA A 1 83 ? 8.642 -0.914 -8.115 1.00 88.88 83 ALA A CA 1
ATOM 639 C C . ALA A 1 83 ? 8.178 -2.341 -8.449 1.00 88.88 83 ALA A C 1
ATOM 641 O O . ALA A 1 83 ? 8.947 -3.130 -8.993 1.00 88.88 83 ALA A O 1
ATOM 642 N N . CYS A 1 84 ? 6.920 -2.676 -8.154 1.00 84.88 84 CYS A N 1
ATOM 643 C CA . CYS A 1 84 ? 6.334 -3.986 -8.445 1.00 84.88 84 CYS A CA 1
ATOM 644 C C . CYS A 1 84 ? 5.783 -4.118 -9.876 1.00 84.88 84 CYS A C 1
ATOM 646 O O . CYS A 1 84 ? 5.242 -5.169 -10.233 1.00 84.88 84 CYS A O 1
ATOM 648 N N . SER A 1 85 ? 5.883 -3.075 -10.703 1.00 87.31 85 SER A N 1
ATOM 649 C CA . SER A 1 85 ? 5.437 -3.123 -12.094 1.00 87.31 85 SER A CA 1
ATOM 650 C C . SER A 1 85 ? 6.240 -4.148 -12.904 1.00 87.31 85 SER A C 1
ATOM 652 O O . SER A 1 85 ? 7.466 -4.177 -12.865 1.00 87.31 85 SER A O 1
ATOM 654 N N . ARG A 1 86 ? 5.549 -4.945 -13.730 1.00 86.50 86 ARG A N 1
ATOM 655 C CA . ARG A 1 86 ? 6.180 -5.935 -14.629 1.00 86.50 86 ARG A CA 1
ATOM 656 C C . ARG A 1 86 ? 6.970 -5.310 -15.782 1.00 86.50 86 ARG A C 1
ATOM 658 O O . ARG A 1 86 ? 7.768 -5.996 -16.409 1.00 86.50 86 ARG A O 1
ATOM 665 N N . ALA A 1 87 ? 6.724 -4.035 -16.079 1.00 89.00 87 ALA A N 1
ATOM 666 C CA . ALA A 1 87 ? 7.421 -3.292 -17.122 1.00 89.00 87 ALA A CA 1
ATOM 667 C C . ALA A 1 87 ? 8.065 -2.034 -16.533 1.00 89.00 87 ALA A C 1
ATOM 669 O O . ALA A 1 87 ? 7.404 -1.266 -15.821 1.00 89.00 87 ALA A O 1
ATOM 670 N N . MET A 1 88 ? 9.337 -1.818 -16.857 1.00 91.50 88 MET A N 1
ATOM 671 C CA . MET A 1 88 ? 10.107 -0.657 -16.424 1.00 91.50 88 MET A CA 1
ATOM 672 C C . MET A 1 88 ? 10.282 0.309 -17.596 1.00 91.50 88 MET A C 1
ATOM 674 O O . MET A 1 88 ? 10.567 -0.113 -18.714 1.00 91.50 88 MET A O 1
ATOM 678 N N . SER A 1 89 ? 10.118 1.601 -17.330 1.00 94.06 89 SER A N 1
ATOM 679 C CA . SER A 1 89 ? 10.425 2.679 -18.270 1.00 94.06 89 SER A CA 1
ATOM 680 C C . SER A 1 89 ? 11.191 3.782 -17.543 1.00 94.06 89 SER A C 1
ATOM 682 O O . SER A 1 89 ? 11.201 3.819 -16.308 1.00 94.06 89 SER A O 1
ATOM 684 N N . SER A 1 90 ? 11.830 4.680 -18.294 1.00 94.81 90 SER A N 1
ATOM 685 C CA . SER A 1 90 ? 12.551 5.817 -17.710 1.00 94.81 90 SER A CA 1
ATOM 686 C C . SER A 1 90 ? 11.612 6.690 -16.871 1.00 94.81 90 SER A C 1
ATOM 688 O O . SER A 1 90 ? 11.921 7.052 -15.739 1.00 94.81 90 SER A O 1
ATOM 690 N N . GLU A 1 91 ? 10.405 6.927 -17.379 1.00 94.38 91 GLU A N 1
ATOM 691 C CA . GLU A 1 91 ? 9.366 7.729 -16.732 1.00 94.38 91 GLU A CA 1
ATOM 692 C C . GLU A 1 91 ? 8.935 7.097 -15.405 1.00 94.38 91 GLU A C 1
ATOM 694 O O . GLU A 1 91 ? 8.822 7.787 -14.394 1.00 94.38 91 GLU A O 1
ATOM 699 N N . ARG A 1 92 ? 8.756 5.768 -15.374 1.00 93.38 92 ARG A N 1
ATOM 700 C CA . ARG A 1 92 ? 8.417 5.032 -14.145 1.00 93.38 92 ARG A CA 1
ATOM 701 C C . ARG A 1 92 ? 9.553 5.057 -13.130 1.00 93.38 92 ARG A C 1
ATOM 703 O O . ARG A 1 92 ? 9.289 5.207 -11.940 1.00 93.38 92 ARG A O 1
ATOM 710 N N . ALA A 1 93 ? 10.800 4.946 -13.582 1.00 94.62 93 ALA A N 1
ATOM 711 C CA . ALA A 1 93 ? 11.966 5.041 -12.709 1.00 94.62 93 ALA A CA 1
ATOM 712 C C . ALA A 1 93 ? 12.097 6.441 -12.085 1.00 94.62 93 ALA A C 1
ATOM 714 O O . ALA A 1 93 ? 12.401 6.560 -10.897 1.00 94.62 93 ALA A O 1
ATOM 715 N N . VAL A 1 94 ? 11.830 7.498 -12.859 1.00 97.00 94 VAL A N 1
ATOM 716 C CA . VAL A 1 94 ? 11.784 8.879 -12.356 1.00 97.00 94 VAL A CA 1
ATOM 717 C C . VAL A 1 94 ? 10.647 9.045 -11.351 1.00 97.00 94 VAL A C 1
ATOM 719 O O . VAL A 1 94 ? 10.899 9.493 -10.235 1.00 97.00 94 VAL A O 1
ATOM 722 N N . ALA A 1 95 ? 9.432 8.609 -11.693 1.00 96.06 95 ALA A N 1
ATOM 723 C CA . ALA A 1 95 ? 8.280 8.689 -10.798 1.00 96.06 95 ALA A CA 1
ATOM 724 C C . ALA A 1 95 ? 8.520 7.936 -9.479 1.00 96.06 95 ALA A C 1
ATOM 726 O O . ALA A 1 95 ? 8.239 8.469 -8.410 1.00 96.06 95 ALA A O 1
ATOM 727 N N . TYR A 1 96 ? 9.124 6.743 -9.532 1.00 95.38 96 TYR A N 1
ATOM 728 C CA . TYR A 1 96 ? 9.485 5.979 -8.338 1.00 95.38 96 TYR A CA 1
ATOM 729 C C . TYR A 1 96 ? 10.416 6.780 -7.425 1.00 95.38 96 TYR A C 1
ATOM 731 O O . TYR A 1 96 ? 10.163 6.885 -6.225 1.00 95.38 96 TYR A O 1
ATOM 739 N N . ARG A 1 97 ? 11.478 7.370 -7.996 1.00 96.06 97 ARG A N 1
ATOM 740 C CA . ARG A 1 97 ? 12.436 8.192 -7.244 1.00 96.06 97 ARG A CA 1
ATOM 741 C C . ARG A 1 97 ? 11.758 9.399 -6.606 1.00 96.06 97 ARG A C 1
ATOM 743 O O . ARG A 1 97 ? 12.045 9.697 -5.452 1.00 96.06 97 ARG A O 1
ATOM 750 N N . SER A 1 98 ? 10.849 10.058 -7.321 1.00 96.62 98 SER A N 1
ATOM 751 C CA . SER A 1 98 ? 10.072 11.176 -6.781 1.00 96.62 98 SER A CA 1
ATOM 752 C C . SER A 1 98 ? 9.185 10.742 -5.612 1.00 96.62 98 SER A C 1
ATOM 754 O O . SER A 1 98 ? 9.228 11.373 -4.558 1.00 96.62 98 SER A O 1
ATOM 756 N N . CYS A 1 99 ? 8.443 9.641 -5.756 1.00 95.56 99 CYS A N 1
ATOM 757 C CA . CYS A 1 99 ? 7.573 9.117 -4.703 1.00 95.56 99 CYS A CA 1
ATOM 758 C C . CYS A 1 99 ? 8.362 8.702 -3.454 1.00 95.56 99 CYS A C 1
ATOM 760 O O . CYS A 1 99 ? 8.027 9.123 -2.349 1.00 95.56 99 CYS A O 1
ATOM 762 N N . ILE A 1 100 ? 9.442 7.925 -3.607 1.00 95.06 100 ILE A N 1
ATOM 763 C CA . ILE A 1 100 ? 10.220 7.462 -2.449 1.00 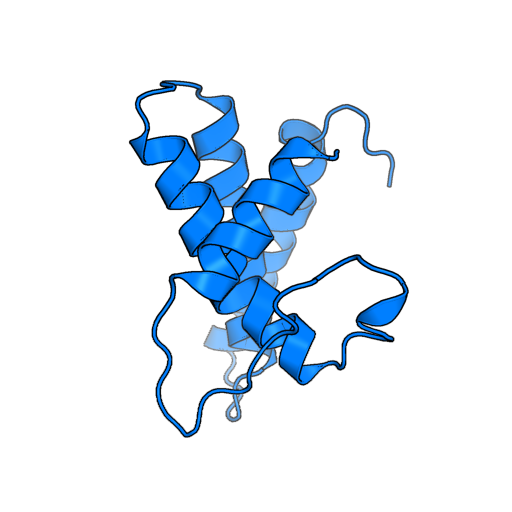95.06 100 ILE A CA 1
ATOM 764 C C . ILE A 1 100 ? 10.953 8.618 -1.755 1.00 95.06 100 ILE A C 1
ATOM 766 O O . ILE A 1 100 ? 11.034 8.636 -0.529 1.00 95.06 100 ILE A O 1
ATOM 770 N N . ALA A 1 101 ? 11.438 9.611 -2.511 1.00 95.38 101 ALA A N 1
ATOM 771 C CA . ALA A 1 101 ? 12.058 10.803 -1.940 1.00 95.38 101 ALA A CA 1
ATOM 772 C C . ALA A 1 101 ? 11.046 11.654 -1.160 1.00 95.38 101 ALA A C 1
ATOM 774 O O . ALA A 1 101 ? 11.364 12.099 -0.058 1.00 95.38 101 ALA A O 1
ATOM 775 N N . SER A 1 102 ? 9.831 11.838 -1.692 1.00 95.00 102 SER A N 1
ATOM 776 C CA . SER A 1 102 ? 8.746 12.539 -0.991 1.00 95.00 102 SER A CA 1
ATOM 777 C C . SER A 1 102 ? 8.370 11.824 0.307 1.00 95.00 102 SER A C 1
ATOM 779 O O . SER A 1 102 ? 8.356 12.449 1.368 1.00 95.00 102 SER A O 1
ATOM 781 N N . TYR A 1 103 ? 8.175 10.502 0.248 1.00 93.94 103 TYR A N 1
ATOM 782 C CA . TYR A 1 103 ? 7.877 9.686 1.424 1.00 93.94 103 TYR A CA 1
ATOM 783 C C . TYR A 1 103 ? 8.945 9.847 2.515 1.00 93.94 103 TYR A C 1
ATOM 785 O O . TYR A 1 103 ? 8.643 10.212 3.651 1.00 93.94 103 TYR A O 1
ATOM 793 N N . VAL A 1 104 ? 10.220 9.629 2.172 1.00 93.06 104 VAL A N 1
ATOM 794 C CA . VAL A 1 104 ? 11.319 9.703 3.148 1.00 93.06 104 VAL A CA 1
ATOM 795 C C . VAL A 1 104 ? 11.512 11.129 3.672 1.00 93.06 104 VAL A C 1
ATOM 797 O O . VAL A 1 104 ? 11.727 11.314 4.870 1.00 93.06 104 VAL A O 1
ATOM 800 N N . GLY A 1 105 ? 11.402 12.145 2.811 1.00 91.94 105 GLY A N 1
ATOM 801 C CA . GLY A 1 105 ? 11.545 13.551 3.198 1.00 91.94 105 GLY A CA 1
ATOM 802 C C . GLY A 1 105 ? 10.471 14.023 4.182 1.00 91.94 105 GLY A C 1
ATOM 803 O O . GLY A 1 105 ? 10.744 14.842 5.063 1.00 91.94 105 GLY A O 1
ATOM 804 N N . ASN A 1 106 ? 9.266 13.462 4.089 1.00 90.62 106 ASN A N 1
ATOM 805 C CA . ASN A 1 106 ? 8.149 13.801 4.964 1.00 90.62 106 ASN A CA 1
ATOM 806 C C . ASN A 1 106 ? 8.075 12.941 6.238 1.00 90.62 106 ASN A C 1
ATOM 808 O O . ASN A 1 106 ? 7.321 13.292 7.146 1.00 90.62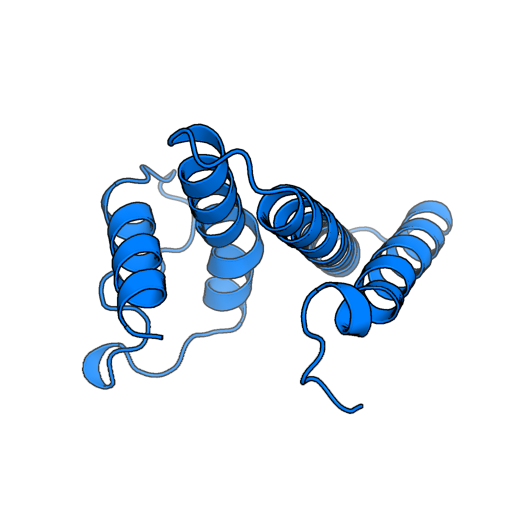 106 ASN A O 1
ATOM 812 N N . LEU A 1 107 ? 8.898 11.891 6.387 1.00 88.62 107 LEU A N 1
ATOM 813 C CA . LEU A 1 107 ? 8.883 11.024 7.577 1.00 88.62 107 LEU A CA 1
ATOM 814 C C . LEU A 1 107 ? 9.057 11.792 8.889 1.00 88.62 107 LEU A C 1
ATOM 816 O O . LEU A 1 107 ? 8.353 11.496 9.844 1.00 88.62 107 LEU A O 1
ATOM 820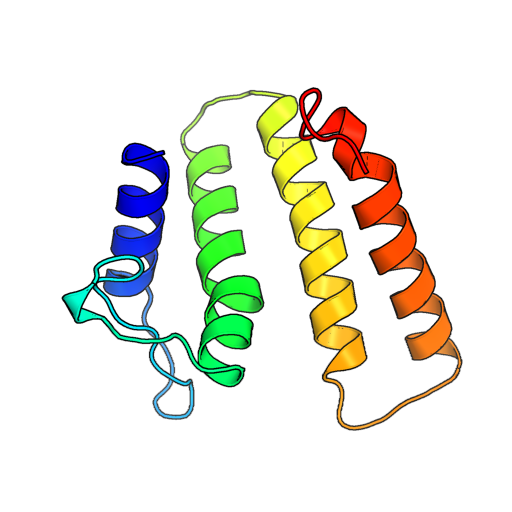 N N . LYS A 1 108 ? 9.936 12.800 8.945 1.00 84.69 108 LYS A N 1
ATOM 821 C CA . LYS A 1 108 ? 10.138 13.606 10.166 1.00 84.69 108 LYS A CA 1
ATOM 822 C C . LYS A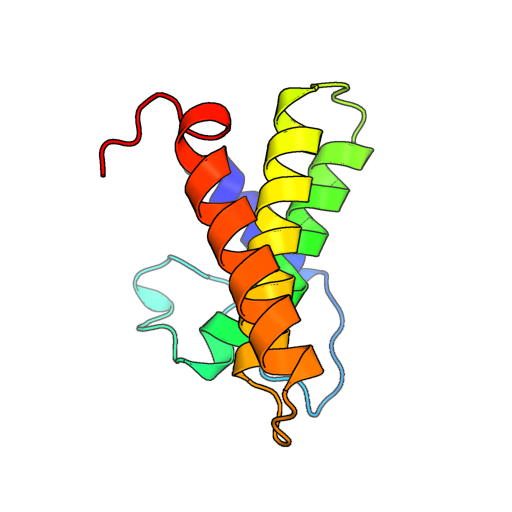 1 108 ? 8.941 14.495 10.504 1.00 84.69 108 LYS A C 1
ATOM 824 O O . LYS A 1 108 ? 8.686 14.756 11.673 1.00 84.69 108 LYS A O 1
ATOM 829 N N . HIS A 1 109 ? 8.214 14.954 9.489 1.00 84.88 109 HIS A N 1
ATOM 830 C CA . HIS A 1 109 ? 7.013 15.769 9.675 1.00 84.88 109 HIS A CA 1
ATOM 831 C C . HIS A 1 109 ? 5.840 14.912 10.158 1.00 84.88 109 HIS A C 1
ATOM 833 O O . HIS A 1 109 ? 5.046 15.350 10.982 1.00 84.88 109 HIS A O 1
ATOM 839 N N . VAL A 1 110 ? 5.758 13.675 9.665 1.00 85.62 110 VAL A N 1
ATOM 840 C CA . VAL A 1 110 ? 4.705 12.711 10.008 1.00 85.62 110 VAL A CA 1
ATOM 841 C C . VAL A 1 110 ? 4.989 11.992 11.332 1.00 85.62 110 VAL A C 1
ATOM 843 O O . VAL A 1 110 ? 4.075 11.701 12.103 1.00 85.62 110 VAL A O 1
ATOM 846 N N . HIS A 1 111 ? 6.259 11.715 11.615 1.00 82.56 111 HIS A N 1
ATOM 847 C CA . HIS A 1 111 ? 6.737 11.016 12.802 1.00 82.56 111 HIS A CA 1
ATOM 848 C C . HIS A 1 111 ? 7.886 11.810 13.441 1.00 82.56 111 HIS A C 1
ATOM 850 O O . HIS A 1 111 ? 9.056 11.502 13.212 1.00 82.56 111 HIS A O 1
ATOM 856 N N . PRO A 1 112 ? 7.582 12.818 14.280 1.00 80.69 112 PRO A N 1
ATOM 857 C CA . PRO A 1 112 ? 8.598 13.693 14.876 1.00 80.69 112 PRO A CA 1
ATOM 858 C C . PRO A 1 112 ? 9.618 12.960 15.756 1.00 80.69 112 PRO A C 1
ATOM 860 O O . PRO A 1 112 ? 10.729 13.437 15.961 1.00 80.69 112 PRO A O 1
ATOM 863 N N . THR A 1 113 ? 9.243 11.793 16.280 1.00 79.88 113 THR A N 1
ATOM 864 C CA . THR A 1 113 ? 10.097 10.928 17.102 1.00 79.88 113 THR A CA 1
ATOM 865 C C . THR A 1 113 ? 10.981 9.987 16.282 1.00 79.88 113 THR A C 1
ATOM 867 O O . THR A 1 113 ? 11.778 9.250 16.858 1.00 79.88 113 THR A O 1
ATOM 870 N N . PHE A 1 114 ? 10.848 9.977 14.953 1.00 73.94 114 PHE A N 1
ATOM 871 C CA . PHE A 1 114 ? 11.605 9.098 14.071 1.00 73.94 114 PHE A CA 1
ATOM 872 C C . PHE A 1 114 ? 12.993 9.681 13.769 1.00 73.94 114 PHE A C 1
ATOM 874 O O . PHE A 1 114 ? 13.125 10.717 13.111 1.00 73.94 114 PHE A O 1
ATOM 881 N N . SER A 1 115 ? 14.039 8.995 14.230 1.00 69.50 115 SER A N 1
ATOM 882 C CA . SER A 1 115 ? 15.438 9.264 13.884 1.00 69.50 115 SER A CA 1
ATOM 883 C C . SER A 1 115 ? 15.924 8.248 12.845 1.00 69.50 115 SER A C 1
ATOM 885 O O . SER A 1 115 ? 15.828 7.046 13.091 1.00 69.50 115 SER A O 1
ATOM 887 N N . LEU A 1 116 ? 16.426 8.742 11.707 1.00 58.97 116 LEU A N 1
ATOM 888 C CA . LEU A 1 116 ? 17.127 7.951 10.682 1.00 58.97 116 LEU A CA 1
ATOM 889 C C . LEU A 1 116 ? 18.559 7.635 11.115 1.00 58.97 116 LEU A C 1
ATOM 891 O O . LEU A 1 116 ? 19.192 8.555 11.682 1.00 58.97 116 LEU A O 1
#

Radius of gyration: 15.39 Å; Cα contacts (8 Å, |Δi|>4): 84; chains: 1; bounding box: 32×35×38 Å

pLDDT: mean 86.2, std 9.09, range [50.97, 97.0]

Organism: NCBI:txid1036808

Mean predicted aligned error: 5.88 Å

Foldseek 3Di:
DVVLQVLLLVLLVPDDDDPPQDRADSNPPDVVSPDQDPSSVLCSLQPSVLVSLVVVCVVPPPDPLSVLVNLLSVLVNLLSVLVPDPDDDPVSVVSNCVSVCSNVVCCCVNPVPDDD

Secondary structure (DSSP, 8-state):
-HHHHHHHHHHHHH----TTSPPPPTTTTSGGG-PPPHHHHHHIIIIIHHHHHHHHHHTT---HHHHHHHHHHHHHHHHHHHHT-SS--HHHHHHHHHHHHHHHHHHHHH-TT---

Solvent-accessible surface area (backbone atoms only — not comparable to full-atom values): 6809 Å² total; per-residue (Å²): 116,69,68,62,50,50,48,48,29,51,41,54,68,70,54,88,72,62,92,90,53,79,78,64,63,59,55,58,92,38,82,90,54,60,82,83,47,75,67,39,47,48,44,41,57,67,48,46,49,53,54,39,48,51,52,57,48,70,72,70,55,92,44,72,64,54,57,50,44,46,52,42,48,50,24,43,38,51,20,52,55,50,70,68,44,96,70,87,49,72,68,49,55,51,51,27,53,52,23,45,48,52,26,61,70,42,41,49,79,71,35,77,88,60,81,132

Sequence (116 aa):
MTQTLGHIREVICNTSTPSWFMSVPKNFGDQAAGTIKADEWRSLITVYIPIMLISLWGAGTPQADLKLILNNTMDLISAVYLACSRAMSSERAVAYRSCIASYVGNLKHVHPTFSL